Protein AF-A0A1U6GIP7-F1 (afdb_monomer_lite)

Sequence (163 aa):
MVLPPQEGTPVKYDVASWGTQKVQALNVDQLDSIKSTFGKVVSTDENSLDYASNPAAKYRFMNTDAPYLDLIDSEKYLELGWYFANPTDSDKEKELSQNHAKKSYTLARQLMGDEGGKLVADMLNGQIIKNKVVGGQKVELAKCEFYSCMLIINKSAAQTDNK

Foldseek 3Di:
DDDDPPQFAAQDQPLVVLQPDDAAADEPPPVVVLVPLLPDFPDKDQQDADPVRDGWIKTWSDDPVAFTWIWIDDPWKTKTKTFRDDSPDDPVNSVVRSVSLSSQLSSLCNHQNVQRSVLSVCQNVFDWDAQDQGSNWGWHIFHDDDRMTMTMTTNVSVVVVPD

pLDDT: mean 90.21, std 14.5, range [32.69, 98.56]

Radius of gyration: 16.21 Å; chains: 1; bounding box: 36×36×60 Å

Secondary structure (DSSP, 8-state):
-PPPP--PPPPP--HHHHTTS---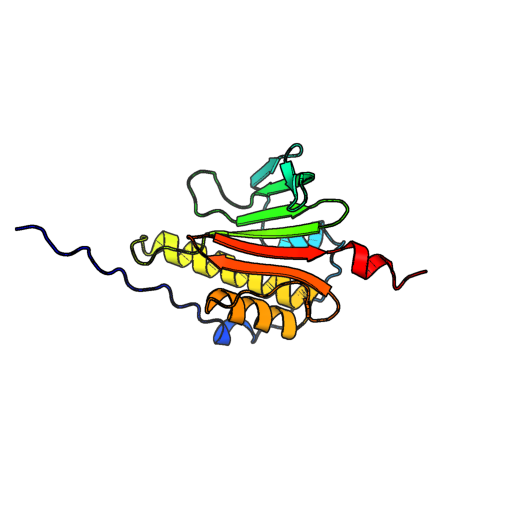---TT-HHHHHHHH-S--EEEEEEE-TTS-EEEEEE-S-TTS--EEEEE-SSEEEEEEE---TTS-HHHHHHHHHHHHHHHHHHHHHHHHHHHHHHHHHHTT--EEEEEETTEEEEEEEEETTEEEEEEESTTTSGGG-

Structure (mmCIF, N/CA/C/O backbone):
data_AF-A0A1U6GIP7-F1
#
_entry.id   AF-A0A1U6GIP7-F1
#
loop_
_atom_site.group_PDB
_atom_site.id
_atom_site.type_symbol
_atom_site.label_atom_id
_atom_site.label_alt_id
_atom_site.label_comp_id
_atom_site.label_asym_id
_atom_site.label_entity_id
_atom_site.label_seq_id
_atom_site.pdbx_PDB_ins_code
_atom_site.Cartn_x
_atom_site.Cartn_y
_atom_site.Cartn_z
_atom_site.occupancy
_atom_site.B_iso_or_equiv
_atom_site.auth_seq_id
_atom_site.auth_comp_id
_atom_site.auth_asym_id
_atom_site.auth_atom_id
_atom_site.pdbx_PDB_model_num
ATOM 1 N N . MET A 1 1 ? 12.140 16.006 -38.827 1.00 39.03 1 MET A N 1
ATOM 2 C CA . MET A 1 1 ? 11.883 14.609 -38.417 1.00 39.03 1 MET A CA 1
ATOM 3 C C . MET A 1 1 ? 11.596 14.631 -36.931 1.00 39.03 1 MET A C 1
ATOM 5 O O . MET A 1 1 ? 12.492 14.966 -36.172 1.00 39.03 1 MET A O 1
ATOM 9 N N . VAL A 1 2 ? 10.351 14.387 -36.531 1.00 43.91 2 VAL A N 1
ATOM 10 C CA . VAL A 1 2 ? 10.002 14.196 -35.118 1.00 43.91 2 VAL A CA 1
ATOM 11 C C . VAL A 1 2 ? 10.170 12.703 -34.865 1.00 43.91 2 VAL A C 1
ATOM 13 O O . VAL A 1 2 ? 9.534 11.905 -35.552 1.00 43.91 2 VAL A O 1
ATOM 16 N N . LEU A 1 3 ? 11.097 12.323 -33.985 1.00 43.69 3 LEU A N 1
ATOM 17 C CA . LEU A 1 3 ? 11.220 10.932 -33.552 1.00 43.69 3 LEU A CA 1
ATOM 18 C C . LEU A 1 3 ? 9.896 10.536 -32.878 1.00 43.69 3 LEU A C 1
ATOM 20 O O . LEU A 1 3 ? 9.380 11.336 -32.092 1.00 43.69 3 LEU A O 1
ATOM 24 N N . PRO A 1 4 ? 9.320 9.359 -33.181 1.00 47.22 4 PRO A N 1
ATOM 25 C CA . PRO A 1 4 ? 8.164 8.881 -32.437 1.00 47.22 4 PRO A CA 1
ATOM 26 C C . PRO A 1 4 ? 8.540 8.792 -30.948 1.00 47.22 4 PRO A C 1
ATOM 28 O O . PRO A 1 4 ? 9.704 8.500 -30.642 1.00 47.22 4 PRO A O 1
ATOM 31 N N . PRO A 1 5 ? 7.609 9.076 -30.018 1.00 53.44 5 PRO A N 1
ATOM 32 C CA . PRO A 1 5 ? 7.878 8.889 -28.599 1.00 53.44 5 PRO A CA 1
ATOM 33 C C . PRO A 1 5 ? 8.369 7.454 -28.393 1.00 53.44 5 PRO A C 1
ATOM 35 O O . PRO A 1 5 ? 7.779 6.520 -28.935 1.00 53.44 5 PRO A O 1
ATOM 38 N N . GLN A 1 6 ? 9.482 7.280 -27.675 1.00 56.97 6 GLN A N 1
ATOM 39 C CA . GLN A 1 6 ? 9.934 5.944 -27.298 1.00 56.97 6 GLN A CA 1
ATOM 40 C C . GLN A 1 6 ? 8.816 5.313 -26.470 1.00 56.97 6 GLN A C 1
ATOM 42 O O . GLN A 1 6 ? 8.551 5.750 -25.351 1.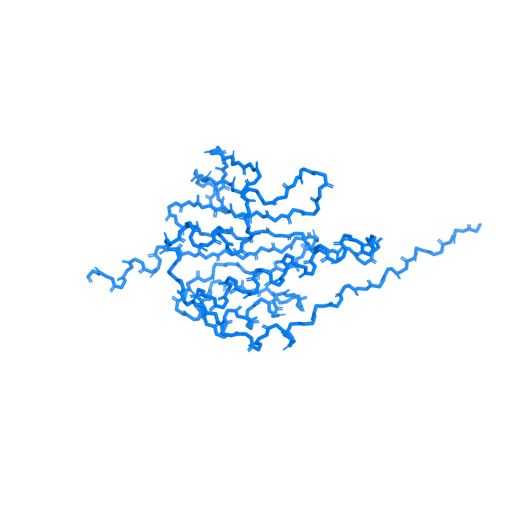00 56.97 6 GLN A O 1
ATOM 47 N N . GLU A 1 7 ? 8.129 4.323 -27.037 1.00 60.84 7 GLU A N 1
ATOM 48 C CA . GLU A 1 7 ? 7.168 3.522 -26.293 1.00 60.84 7 GLU A CA 1
ATOM 49 C C . GLU A 1 7 ? 7.960 2.738 -25.244 1.00 60.84 7 GLU A C 1
ATOM 51 O O . GLU A 1 7 ? 8.631 1.747 -25.539 1.00 60.84 7 GLU A O 1
ATOM 56 N N . GLY A 1 8 ? 7.980 3.261 -24.018 1.00 64.12 8 GLY A N 1
ATOM 57 C CA . GLY A 1 8 ? 8.644 2.616 -22.898 1.00 64.12 8 GLY A CA 1
ATOM 58 C C . GLY A 1 8 ? 8.081 1.212 -22.670 1.00 64.12 8 GLY A C 1
ATOM 59 O O . GLY A 1 8 ? 6.907 0.947 -22.923 1.00 64.12 8 GLY A O 1
ATOM 60 N N . THR A 1 9 ? 8.909 0.289 -22.180 1.00 73.25 9 THR A N 1
ATOM 61 C CA . THR A 1 9 ? 8.438 -1.062 -21.843 1.00 73.25 9 THR A CA 1
ATOM 62 C C . THR A 1 9 ? 7.675 -1.026 -20.516 1.00 73.25 9 THR A C 1
ATOM 64 O O . THR A 1 9 ? 8.251 -0.582 -19.517 1.00 73.25 9 THR A O 1
ATOM 67 N N . PRO A 1 10 ? 6.414 -1.501 -20.462 1.00 78.12 10 PRO A N 1
ATOM 68 C CA . PRO A 1 10 ? 5.660 -1.573 -19.217 1.00 78.12 10 PRO A CA 1
ATOM 69 C C . PRO A 1 10 ? 6.390 -2.391 -18.151 1.00 78.12 10 PRO A C 1
ATOM 71 O O . PRO A 1 10 ? 7.004 -3.421 -18.448 1.00 78.12 10 PRO A O 1
ATOM 74 N N . VAL A 1 11 ? 6.291 -1.953 -16.897 1.00 85.81 11 VAL A N 1
ATOM 75 C CA . VAL A 1 11 ? 6.868 -2.688 -15.771 1.00 85.81 11 VAL A CA 1
ATOM 76 C C . VAL A 1 11 ? 6.103 -3.988 -15.567 1.00 85.81 11 VAL A C 1
ATOM 78 O O . VAL A 1 11 ? 4.885 -3.998 -15.407 1.00 85.81 11 VAL A O 1
ATOM 81 N N . LYS A 1 12 ? 6.832 -5.105 -15.566 1.00 87.12 12 LYS A N 1
ATOM 82 C CA . LYS A 1 12 ? 6.279 -6.418 -15.234 1.00 87.12 12 LYS A CA 1
ATOM 83 C C . LYS A 1 12 ? 6.430 -6.658 -13.739 1.00 87.12 12 LYS A C 1
ATOM 85 O O . LYS A 1 12 ? 7.547 -6.645 -13.224 1.00 87.12 12 LYS A O 1
ATOM 90 N N . TYR A 1 13 ? 5.321 -6.902 -13.054 1.00 88.31 13 TYR A N 1
ATOM 91 C CA . TYR A 1 13 ? 5.313 -7.281 -11.644 1.00 88.31 13 TYR A CA 1
ATOM 92 C C . TYR A 1 13 ? 5.156 -8.798 -11.543 1.00 88.31 13 TYR A C 1
ATOM 94 O O . TYR A 1 13 ? 4.087 -9.338 -11.816 1.00 88.31 13 TYR A O 1
ATOM 102 N N . ASP A 1 14 ? 6.229 -9.495 -11.171 1.00 87.88 14 ASP A N 1
ATOM 103 C CA . ASP A 1 14 ? 6.223 -10.953 -11.007 1.00 87.88 14 ASP A CA 1
ATOM 104 C C . ASP A 1 14 ? 5.606 -11.368 -9.661 1.00 87.88 14 ASP A C 1
ATOM 106 O O . ASP A 1 14 ? 6.253 -11.924 -8.779 1.00 87.88 14 ASP A O 1
ATOM 110 N N . VAL A 1 15 ? 4.320 -11.064 -9.491 1.00 89.25 15 VAL A N 1
ATOM 111 C CA . VAL A 1 15 ? 3.556 -11.365 -8.270 1.00 89.25 15 VAL A CA 1
ATOM 112 C C . VAL A 1 15 ? 3.526 -12.862 -7.942 1.00 89.25 15 VAL A C 1
ATOM 114 O O . VAL A 1 15 ? 3.409 -13.237 -6.775 1.00 89.25 15 VAL A O 1
ATOM 117 N N . ALA A 1 16 ? 3.664 -13.727 -8.954 1.00 86.19 16 ALA A N 1
ATOM 118 C CA . ALA A 1 16 ? 3.644 -15.177 -8.793 1.00 86.19 16 ALA A CA 1
ATOM 119 C C . ALA A 1 16 ? 4.840 -15.686 -7.973 1.00 86.19 16 ALA A C 1
ATOM 121 O O . ALA A 1 16 ? 4.681 -16.607 -7.170 1.00 86.19 16 ALA A O 1
ATOM 122 N N . SER A 1 17 ? 6.018 -15.065 -8.106 1.00 88.25 17 SER A N 1
ATOM 123 C CA . SER A 1 17 ? 7.192 -15.454 -7.314 1.00 88.25 17 SER A CA 1
ATOM 124 C C . SER A 1 17 ? 7.143 -14.968 -5.861 1.00 88.25 17 SER A C 1
ATOM 126 O O . SER A 1 17 ? 7.876 -15.486 -5.015 1.00 88.25 17 SER A O 1
ATOM 128 N N . TRP A 1 18 ? 6.262 -14.017 -5.528 1.00 90.38 18 TRP A N 1
ATOM 129 C CA . TRP A 1 18 ? 6.199 -13.403 -4.194 1.00 90.38 18 TRP A CA 1
ATOM 130 C C . TRP A 1 18 ? 5.367 -14.209 -3.184 1.00 90.38 18 TRP A C 1
ATOM 132 O O . TRP A 1 18 ? 5.627 -14.146 -1.983 1.00 90.38 18 TRP A O 1
ATOM 142 N N . GLY A 1 19 ? 4.391 -14.996 -3.648 1.00 77.50 19 GLY A N 1
ATOM 143 C CA . GLY A 1 19 ? 3.454 -15.743 -2.793 1.00 77.50 19 GLY A CA 1
ATOM 144 C C . GLY A 1 19 ? 4.044 -16.947 -2.043 1.00 77.50 19 GLY A C 1
ATOM 145 O O . GLY A 1 19 ? 3.378 -17.533 -1.193 1.00 77.50 19 GLY A O 1
ATOM 146 N N . THR A 1 20 ? 5.291 -17.325 -2.328 1.00 77.06 20 THR A N 1
ATOM 147 C CA . THR A 1 20 ? 5.911 -18.561 -1.814 1.00 77.06 20 THR A CA 1
ATOM 148 C C . THR A 1 20 ? 6.368 -18.472 -0.356 1.00 77.06 20 THR A C 1
ATOM 150 O O . THR A 1 20 ? 6.533 -19.496 0.307 1.00 77.06 20 THR A O 1
ATOM 153 N N . GLN A 1 21 ? 6.556 -17.262 0.175 1.00 77.88 21 GLN A N 1
ATOM 154 C CA . GLN A 1 21 ? 7.008 -17.057 1.550 1.00 77.88 21 GLN A CA 1
ATOM 155 C C . GLN A 1 21 ? 5.827 -17.078 2.526 1.00 77.88 21 GLN A C 1
ATOM 157 O O . GLN A 1 21 ? 4.788 -16.465 2.269 1.00 77.88 21 GLN A O 1
ATOM 162 N N . LYS A 1 22 ? 5.988 -17.763 3.667 1.00 86.06 22 LYS A N 1
ATOM 163 C CA . LYS A 1 22 ? 5.052 -17.635 4.792 1.00 86.06 22 LYS A CA 1
ATOM 164 C C . LYS A 1 22 ? 5.180 -16.236 5.386 1.00 86.06 22 LYS A C 1
ATOM 166 O O . LYS A 1 22 ? 6.293 -15.769 5.614 1.00 86.06 22 LYS A O 1
ATOM 171 N N . VAL A 1 23 ? 4.045 -15.608 5.667 1.00 92.25 23 VAL A N 1
ATOM 172 C CA . VAL A 1 23 ? 3.982 -14.302 6.325 1.00 92.25 23 VAL A CA 1
ATOM 173 C C . VAL A 1 23 ? 3.349 -14.444 7.705 1.00 92.25 23 VAL A C 1
ATOM 175 O O . VAL A 1 23 ? 2.490 -15.300 7.916 1.00 92.25 23 VAL A O 1
ATOM 178 N N . GLN A 1 24 ? 3.789 -13.624 8.656 1.00 93.38 24 GLN A N 1
ATOM 179 C CA . GLN A 1 24 ? 3.166 -13.545 9.974 1.00 93.38 24 GLN A CA 1
ATOM 180 C C . GLN A 1 24 ? 1.903 -12.687 9.885 1.00 93.38 24 GLN A C 1
ATOM 182 O O . GLN A 1 24 ? 1.987 -11.545 9.443 1.00 93.38 24 GLN A O 1
ATOM 187 N N . ALA A 1 25 ? 0.761 -13.222 10.317 1.00 95.69 25 ALA A N 1
ATOM 188 C CA . ALA A 1 25 ? -0.486 -12.466 10.352 1.00 95.69 25 ALA A CA 1
ATOM 189 C C . ALA A 1 25 ? -0.374 -11.250 11.287 1.00 95.69 25 ALA A C 1
ATOM 191 O O . ALA A 1 25 ? 0.219 -11.347 12.366 1.00 95.69 25 ALA A O 1
ATOM 192 N N . LEU A 1 26 ? -0.951 -10.128 10.863 1.00 95.81 26 LEU A N 1
ATOM 193 C CA . LEU A 1 26 ? -0.993 -8.870 11.600 1.00 95.81 26 LEU A CA 1
ATOM 194 C C . LEU A 1 26 ? -2.433 -8.366 11.688 1.00 95.81 26 LEU A C 1
ATOM 196 O O . LEU A 1 26 ? -3.215 -8.519 10.753 1.00 95.81 26 LEU A O 1
ATOM 200 N N . ASN A 1 27 ? -2.752 -7.704 12.795 1.00 93.88 27 ASN A N 1
ATOM 201 C CA . ASN A 1 27 ? -3.961 -6.900 12.915 1.00 93.88 27 ASN A CA 1
ATOM 202 C C . ASN A 1 27 ? -3.704 -5.493 12.369 1.00 93.88 27 ASN A C 1
ATOM 204 O O . ASN A 1 27 ? -2.600 -4.958 12.499 1.00 93.88 27 ASN A O 1
ATOM 208 N N . VAL A 1 28 ? -4.746 -4.872 11.814 1.00 93.69 28 VAL A N 1
ATOM 209 C CA . VAL A 1 28 ? -4.666 -3.535 11.203 1.00 93.69 28 VAL A CA 1
ATOM 210 C C . VAL A 1 28 ? -4.238 -2.439 12.192 1.00 93.69 28 VAL A C 1
ATOM 212 O O . VAL A 1 28 ? -3.640 -1.449 11.785 1.00 93.69 28 VAL A O 1
ATOM 215 N N . ASP A 1 29 ? -4.448 -2.654 13.494 1.00 91.44 29 ASP A N 1
ATOM 216 C CA . ASP A 1 29 ? -4.063 -1.717 14.558 1.00 91.44 29 ASP A CA 1
ATOM 217 C C . ASP A 1 29 ? -2.600 -1.881 15.028 1.00 91.44 29 ASP A C 1
ATOM 219 O O . ASP A 1 29 ? -2.106 -1.104 15.845 1.00 91.44 29 ASP A O 1
ATOM 223 N N . GLN A 1 30 ? -1.860 -2.881 14.528 1.00 94.94 30 GLN A N 1
ATOM 224 C CA . GLN A 1 30 ? -0.461 -3.129 14.915 1.00 94.94 30 GLN A CA 1
ATOM 225 C C . GLN A 1 30 ? 0.523 -2.255 14.123 1.00 94.94 30 GLN A C 1
ATOM 227 O O . GLN A 1 30 ? 1.437 -2.760 13.465 1.00 94.94 30 GLN A O 1
ATOM 232 N N . LEU A 1 31 ? 0.361 -0.932 14.213 1.00 96.25 31 LEU A N 1
ATOM 233 C CA . LEU A 1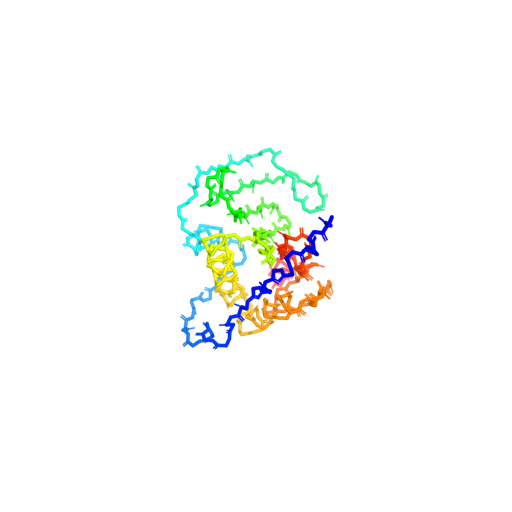 31 ? 1.070 0.055 13.393 1.00 96.25 31 LEU A CA 1
ATOM 234 C C . LEU A 1 31 ? 2.597 -0.135 13.361 1.00 96.25 31 LEU A C 1
ATOM 236 O O . LEU A 1 31 ? 3.205 -0.050 12.297 1.00 96.25 31 LEU A O 1
ATOM 240 N N . ASP A 1 32 ? 3.248 -0.435 14.487 1.00 96.25 32 ASP A N 1
ATOM 241 C CA . ASP A 1 32 ? 4.705 -0.653 14.515 1.00 96.25 32 ASP A CA 1
ATOM 242 C C . ASP A 1 32 ? 5.148 -1.886 13.715 1.00 96.25 32 ASP A C 1
ATOM 244 O O . ASP A 1 32 ? 6.170 -1.849 13.025 1.00 96.25 32 ASP A O 1
ATOM 248 N N . SER A 1 33 ? 4.354 -2.959 13.747 1.00 96.50 33 SER A N 1
ATOM 249 C CA . SER A 1 33 ? 4.613 -4.168 12.952 1.00 96.50 33 SER A CA 1
ATOM 250 C C . SER A 1 33 ? 4.306 -3.948 11.469 1.00 96.50 33 SER A C 1
ATOM 252 O O . SER A 1 33 ? 4.980 -4.488 10.597 1.00 96.50 33 SER A O 1
ATOM 254 N N . ILE A 1 34 ? 3.323 -3.102 11.168 1.00 97.44 34 ILE A N 1
ATOM 255 C CA . ILE A 1 34 ? 3.015 -2.693 9.797 1.00 97.44 34 ILE A CA 1
ATOM 256 C C . ILE A 1 34 ? 4.178 -1.873 9.226 1.00 97.44 34 ILE A C 1
ATOM 258 O O . ILE A 1 34 ? 4.707 -2.210 8.168 1.00 97.44 34 ILE A O 1
ATOM 262 N N . LYS A 1 35 ? 4.651 -0.852 9.953 1.00 97.44 35 LYS A N 1
ATOM 263 C CA . LYS A 1 35 ? 5.792 -0.016 9.540 1.00 97.44 35 LYS A CA 1
ATOM 264 C C . LYS A 1 35 ? 7.058 -0.847 9.306 1.00 97.44 35 LYS A C 1
ATOM 266 O O . LYS A 1 35 ? 7.767 -0.612 8.327 1.00 97.44 35 LYS A O 1
ATOM 271 N N . SER A 1 36 ? 7.328 -1.849 10.147 1.00 95.94 36 SER A N 1
ATOM 272 C CA . SER A 1 36 ? 8.532 -2.685 10.018 1.00 95.94 36 SER A CA 1
ATOM 273 C C . SER A 1 36 ? 8.582 -3.496 8.715 1.00 95.94 36 SER A C 1
ATOM 275 O O . SER A 1 36 ? 9.674 -3.783 8.224 1.00 95.94 36 SER A O 1
ATOM 277 N N . THR A 1 37 ? 7.429 -3.768 8.092 1.00 95.56 37 THR A N 1
ATOM 278 C CA . THR A 1 37 ? 7.334 -4.419 6.771 1.00 95.56 37 THR A CA 1
ATOM 279 C C . THR A 1 37 ? 7.982 -3.582 5.664 1.00 95.56 37 THR A C 1
ATOM 281 O O . THR A 1 37 ? 8.516 -4.116 4.689 1.00 95.56 37 THR A O 1
ATOM 284 N N . PHE A 1 38 ? 7.989 -2.257 5.820 1.00 95.56 38 PHE A N 1
ATOM 285 C CA . PHE A 1 38 ? 8.543 -1.331 4.834 1.00 95.56 38 PHE A CA 1
ATOM 286 C C . PHE A 1 38 ? 9.986 -0.919 5.129 1.00 95.56 38 PHE A C 1
ATOM 288 O O . PHE A 1 38 ? 10.726 -0.573 4.199 1.00 95.56 38 PHE A O 1
ATOM 295 N N . GLY A 1 39 ? 10.404 -1.016 6.391 1.00 94.12 39 GLY A N 1
ATOM 296 C CA . GLY A 1 39 ? 11.736 -0.666 6.870 1.00 94.12 39 GLY A CA 1
ATOM 297 C C . GLY A 1 39 ? 11.719 0.564 7.775 1.00 94.12 39 GLY A C 1
ATOM 298 O O . GLY A 1 39 ? 10.751 0.831 8.484 1.00 94.12 39 GLY A O 1
ATOM 299 N N . LYS A 1 40 ? 12.825 1.312 7.784 1.00 95.31 40 LYS A N 1
ATOM 300 C CA . LYS A 1 40 ? 12.969 2.501 8.629 1.00 95.31 40 LYS A CA 1
ATOM 301 C C . LYS A 1 40 ? 12.120 3.653 8.082 1.00 95.31 40 LYS A C 1
ATOM 303 O O . LYS A 1 40 ? 12.240 4.000 6.911 1.00 95.31 40 LYS A O 1
ATOM 308 N N . VAL A 1 41 ? 11.333 4.284 8.952 1.00 97.12 41 VAL A N 1
ATOM 309 C CA . VAL A 1 41 ? 10.657 5.552 8.646 1.00 97.12 41 VAL A CA 1
ATOM 310 C C . VAL A 1 41 ? 11.710 6.650 8.465 1.00 97.12 41 VAL A C 1
ATOM 312 O O . VAL A 1 41 ? 12.569 6.850 9.328 1.00 97.12 41 VAL A O 1
ATOM 315 N N . VAL A 1 42 ? 11.652 7.339 7.330 1.00 97.25 42 VAL A N 1
ATOM 316 C CA . VAL A 1 42 ? 12.540 8.453 6.970 1.00 97.25 42 VAL A CA 1
ATOM 317 C C . VAL A 1 42 ? 12.015 9.758 7.556 1.00 97.25 42 VAL A C 1
ATOM 319 O O . VAL A 1 42 ? 12.786 10.533 8.119 1.00 97.25 42 VAL A O 1
ATOM 322 N N . SER A 1 43 ? 10.708 9.991 7.456 1.00 97.06 43 SER A N 1
ATOM 323 C CA . SER A 1 43 ? 10.047 11.147 8.053 1.00 97.06 43 SER A CA 1
ATOM 324 C C . SER A 1 43 ? 8.592 10.846 8.388 1.00 97.06 43 SER A C 1
ATOM 326 O O . SER A 1 43 ? 7.969 9.972 7.781 1.00 97.06 43 SER A O 1
ATOM 328 N N . THR A 1 44 ? 8.061 11.596 9.350 1.00 97.69 44 THR A N 1
ATOM 329 C CA . THR A 1 44 ? 6.649 11.564 9.728 1.00 97.69 44 THR A CA 1
ATOM 330 C C . THR A 1 44 ? 6.065 12.962 9.591 1.00 97.69 44 THR A C 1
ATOM 332 O O . THR A 1 44 ? 6.679 13.935 10.029 1.00 97.69 44 THR A O 1
ATOM 335 N N . ASP A 1 45 ? 4.892 13.051 8.978 1.00 96.81 45 ASP A N 1
ATOM 336 C CA . ASP A 1 45 ? 4.076 14.257 8.894 1.00 96.81 45 ASP A CA 1
ATOM 337 C C . ASP A 1 45 ? 2.790 14.042 9.699 1.00 96.81 45 ASP A C 1
ATOM 339 O O . ASP A 1 45 ? 1.898 13.311 9.274 1.00 96.81 45 ASP A O 1
ATOM 343 N N . GLU A 1 46 ? 2.727 14.656 10.880 1.00 96.19 46 GLU A N 1
ATOM 344 C CA . GLU A 1 46 ? 1.607 14.546 11.830 1.00 96.19 46 GLU A CA 1
ATOM 345 C C . GLU A 1 46 ? 0.417 15.459 11.468 1.00 96.19 46 GLU A C 1
ATOM 347 O O . GLU A 1 46 ? -0.603 15.443 12.151 1.00 96.19 46 GLU A O 1
ATOM 352 N N . ASN A 1 47 ? 0.537 16.284 10.417 1.00 95.69 47 ASN A N 1
ATOM 353 C CA . ASN A 1 47 ? -0.521 17.197 9.961 1.00 95.69 47 ASN A CA 1
ATOM 354 C C . ASN A 1 47 ? -1.111 16.758 8.614 1.00 95.69 47 ASN A C 1
ATOM 356 O O . ASN A 1 47 ? -1.623 17.582 7.851 1.00 95.69 47 ASN A O 1
ATOM 360 N N . SER A 1 48 ? -1.003 15.468 8.298 1.00 96.62 48 SER A N 1
ATOM 361 C CA . SER A 1 48 ? -1.549 14.920 7.066 1.00 96.62 48 SER A CA 1
ATOM 362 C C . SER A 1 48 ? -3.056 14.713 7.169 1.00 96.62 48 SER A C 1
ATOM 364 O O . SER A 1 48 ? -3.664 14.827 8.236 1.00 96.62 48 SER A O 1
ATOM 366 N N . LEU A 1 49 ? -3.659 14.404 6.026 1.00 97.06 49 LEU A N 1
ATOM 367 C CA . LEU A 1 49 ? -5.066 14.058 5.931 1.00 97.06 49 LEU A CA 1
ATOM 368 C C . LEU A 1 49 ? -5.203 12.661 5.343 1.00 97.06 49 LEU A C 1
ATOM 370 O O . LEU A 1 49 ? -4.493 12.309 4.400 1.00 97.06 49 LEU A O 1
ATOM 374 N N . ASP A 1 50 ? -6.130 11.896 5.907 1.00 96.62 50 ASP A N 1
ATOM 375 C CA . ASP A 1 50 ? -6.550 10.622 5.340 1.00 96.62 50 ASP A CA 1
ATOM 376 C C . ASP A 1 50 ? -7.456 10.819 4.109 1.00 96.62 50 ASP A C 1
ATOM 378 O O . ASP A 1 50 ? -7.841 11.931 3.728 1.00 96.62 50 ASP A O 1
ATOM 382 N N . TYR A 1 51 ? -7.840 9.707 3.498 1.00 95.12 51 TYR A N 1
ATOM 383 C CA . TYR A 1 51 ? -8.732 9.594 2.351 1.00 95.12 51 TYR A CA 1
ATOM 384 C C . TYR A 1 51 ? -10.059 10.341 2.513 1.00 95.12 51 TYR A C 1
ATOM 386 O O . TYR A 1 51 ? -10.621 10.838 1.536 1.00 95.12 51 TYR A O 1
ATOM 394 N N . ALA A 1 52 ? -10.568 10.430 3.741 1.00 95.81 52 ALA A N 1
ATOM 395 C CA . ALA A 1 52 ? -11.809 11.117 4.071 1.00 95.81 52 ALA A CA 1
ATOM 396 C C . ALA A 1 52 ? -11.566 12.503 4.694 1.00 95.81 52 ALA A C 1
ATOM 398 O O . ALA A 1 52 ? -12.482 13.074 5.284 1.00 95.81 52 ALA A O 1
ATOM 399 N N . SER A 1 53 ? -10.362 13.059 4.523 1.00 96.44 53 SER A N 1
ATOM 400 C CA . SER A 1 53 ? -9.955 14.379 5.014 1.00 96.44 53 SER A CA 1
ATOM 401 C C . SER A 1 53 ? -9.975 14.533 6.541 1.00 96.44 53 SER A C 1
ATOM 403 O O . SER A 1 53 ? -10.125 15.650 7.037 1.00 96.44 53 SER A O 1
ATOM 405 N N . ASN A 1 54 ? -9.816 13.443 7.298 1.00 95.81 54 ASN A N 1
ATOM 406 C CA . ASN A 1 54 ? -9.614 13.516 8.749 1.00 95.81 54 ASN A CA 1
ATOM 407 C C . ASN A 1 54 ? -8.118 13.656 9.077 1.00 95.81 54 ASN A C 1
ATOM 409 O O . ASN A 1 54 ? -7.284 13.222 8.278 1.00 95.81 54 ASN A O 1
ATOM 413 N N . PRO A 1 55 ? -7.768 14.212 10.254 1.00 97.38 55 PRO A N 1
ATOM 414 C CA . PRO A 1 55 ? -6.385 14.263 10.717 1.00 97.38 55 PRO A CA 1
ATOM 415 C C . PRO A 1 55 ? -5.729 12.879 10.736 1.00 97.38 55 PRO A C 1
ATOM 417 O O . PRO A 1 55 ? -6.326 11.909 11.213 1.00 97.38 55 PRO A O 1
ATOM 420 N N . ALA A 1 56 ? -4.501 12.802 10.229 1.00 97.94 56 ALA A N 1
ATOM 421 C CA . ALA A 1 56 ? -3.755 11.559 10.110 1.00 97.94 56 ALA A CA 1
ATOM 422 C C . ALA A 1 56 ? -2.242 11.784 10.204 1.00 97.94 56 ALA A C 1
ATOM 424 O O . ALA A 1 56 ? -1.729 12.854 9.867 1.00 97.94 56 ALA A O 1
ATOM 425 N N . ALA A 1 57 ? -1.523 10.731 10.589 1.00 98.12 57 ALA A N 1
ATOM 426 C CA . ALA A 1 57 ? -0.069 10.695 10.540 1.00 98.12 57 ALA A CA 1
ATOM 427 C C . ALA A 1 57 ? 0.387 10.005 9.250 1.00 98.12 57 ALA A C 1
ATOM 429 O O . ALA A 1 57 ? 0.004 8.869 8.968 1.00 98.12 57 ALA A O 1
ATOM 430 N N . LYS A 1 58 ? 1.234 10.676 8.467 1.00 98.19 58 LYS A N 1
ATOM 431 C CA . LYS A 1 58 ? 1.844 10.118 7.256 1.00 98.19 58 LYS A CA 1
ATOM 432 C C . LYS A 1 58 ? 3.302 9.749 7.512 1.00 98.19 58 LYS A C 1
ATOM 434 O O . LYS A 1 58 ? 4.146 10.619 7.712 1.00 98.19 58 LYS A O 1
ATOM 439 N N . TYR A 1 59 ? 3.612 8.464 7.417 1.00 98.19 59 TYR A N 1
ATOM 440 C CA . TYR A 1 59 ? 4.957 7.906 7.522 1.00 98.19 59 TYR A CA 1
ATOM 441 C C . TYR A 1 59 ? 5.543 7.687 6.130 1.00 98.19 59 TYR A C 1
ATOM 443 O O . TYR A 1 59 ? 4.974 6.953 5.322 1.00 98.19 59 TYR A O 1
ATOM 451 N N . ARG A 1 60 ? 6.700 8.291 5.857 1.00 97.88 60 ARG A N 1
ATOM 452 C CA . ARG A 1 60 ? 7.427 8.125 4.592 1.00 97.88 60 ARG A CA 1
ATOM 453 C C . ARG A 1 60 ? 8.597 7.178 4.787 1.00 97.88 60 ARG A C 1
ATOM 455 O O . ARG A 1 60 ? 9.375 7.335 5.729 1.00 97.88 60 ARG A O 1
ATOM 462 N N . PHE A 1 61 ? 8.760 6.229 3.874 1.00 97.44 61 PHE A N 1
ATOM 463 C CA . PHE A 1 61 ? 9.852 5.245 3.918 1.00 97.44 61 PHE A CA 1
ATOM 464 C C . PHE A 1 61 ? 10.970 5.544 2.917 1.00 97.44 61 PHE A C 1
ATOM 466 O O . PHE A 1 61 ? 11.972 4.832 2.880 1.00 97.44 61 PHE A O 1
ATOM 473 N N . MET A 1 62 ? 10.807 6.601 2.120 1.00 96.00 62 MET A N 1
ATOM 474 C CA . MET A 1 62 ? 11.735 7.012 1.072 1.00 96.00 62 MET A CA 1
ATOM 475 C C . MET A 1 62 ? 12.102 8.488 1.227 1.00 96.00 62 MET A C 1
ATOM 477 O O . MET A 1 62 ? 11.328 9.285 1.759 1.00 96.00 62 MET A O 1
ATOM 481 N N . ASN A 1 63 ? 13.293 8.849 0.749 1.00 91.62 63 ASN A N 1
ATOM 482 C CA . ASN A 1 63 ? 13.700 10.249 0.623 1.00 91.62 63 ASN A CA 1
ATOM 483 C C . ASN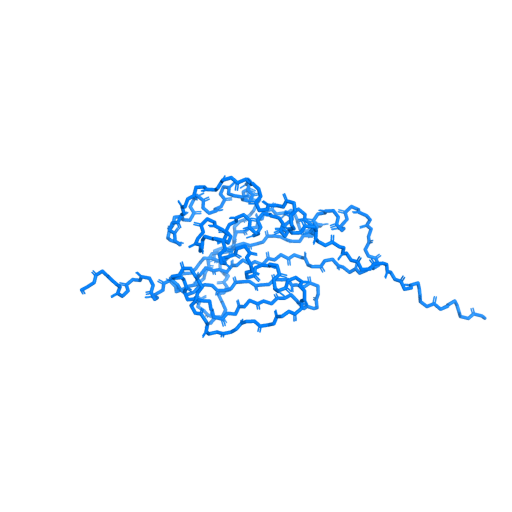 A 1 63 ? 12.834 10.963 -0.429 1.00 91.62 63 ASN A C 1
ATOM 485 O O . ASN A 1 63 ? 12.269 10.315 -1.308 1.00 91.62 63 ASN A O 1
ATOM 489 N N . THR A 1 64 ? 12.775 12.296 -0.374 1.00 84.44 64 THR A N 1
ATOM 490 C CA . THR A 1 64 ? 11.942 13.128 -1.267 1.00 84.44 64 THR A CA 1
ATOM 491 C C . THR A 1 64 ? 12.246 12.954 -2.751 1.00 84.44 64 THR A C 1
ATOM 493 O O . THR A 1 64 ? 11.350 13.117 -3.571 1.00 84.44 64 THR A O 1
ATOM 496 N N . ASP A 1 65 ? 13.484 12.594 -3.082 1.00 87.88 65 ASP A N 1
ATOM 497 C CA . ASP A 1 65 ? 13.964 12.499 -4.464 1.00 87.88 65 ASP A CA 1
ATOM 498 C C . ASP A 1 65 ? 13.878 11.061 -5.010 1.00 87.88 65 ASP A C 1
ATOM 500 O O . ASP A 1 65 ? 14.441 10.747 -6.057 1.00 87.88 65 ASP A O 1
ATOM 504 N N . ALA A 1 66 ? 13.225 10.156 -4.272 1.00 90.56 66 ALA A N 1
ATOM 505 C CA . ALA A 1 66 ? 13.045 8.761 -4.650 1.00 90.56 66 ALA A CA 1
ATOM 506 C C . ALA A 1 66 ? 11.556 8.434 -4.864 1.00 90.56 66 ALA A C 1
ATOM 508 O O . ALA A 1 66 ? 10.699 9.032 -4.210 1.00 90.56 66 ALA A O 1
ATOM 509 N N . PRO A 1 67 ? 11.239 7.436 -5.716 1.00 94.38 67 PRO A N 1
ATOM 510 C CA . PRO A 1 67 ? 9.901 6.864 -5.818 1.00 94.38 67 PRO A CA 1
ATOM 511 C C . PRO A 1 67 ? 9.284 6.610 -4.444 1.00 94.38 67 PRO A C 1
ATOM 513 O O . PRO A 1 67 ? 9.853 5.872 -3.634 1.00 94.38 67 PRO A O 1
ATOM 516 N N . TYR A 1 68 ? 8.143 7.242 -4.179 1.00 96.19 68 TYR A N 1
ATOM 517 C CA . TYR A 1 68 ? 7.559 7.275 -2.845 1.00 96.19 68 TYR A CA 1
ATOM 518 C C . TYR A 1 68 ? 7.003 5.911 -2.413 1.00 96.19 68 TYR A C 1
ATOM 520 O O . TYR A 1 68 ? 6.585 5.081 -3.226 1.00 96.19 68 TYR A O 1
ATOM 528 N N . LEU A 1 69 ? 6.989 5.722 -1.098 1.00 97.94 69 LEU A N 1
ATOM 529 C CA . LEU A 1 69 ? 6.330 4.638 -0.386 1.00 97.94 69 LEU A CA 1
ATOM 530 C C . LEU A 1 69 ? 5.915 5.217 0.962 1.00 97.94 69 LEU A C 1
ATOM 532 O O . LEU A 1 69 ? 6.777 5.582 1.768 1.00 97.94 69 LEU A O 1
ATOM 536 N N . ASP A 1 70 ? 4.610 5.315 1.166 1.00 97.75 70 ASP A N 1
ATOM 537 C CA . ASP A 1 70 ? 3.996 6.029 2.272 1.00 97.75 70 ASP A CA 1
ATOM 538 C C . ASP A 1 70 ? 2.929 5.163 2.948 1.00 97.75 70 ASP A C 1
ATOM 540 O O . ASP A 1 70 ? 2.195 4.424 2.289 1.00 97.75 70 ASP A O 1
ATOM 544 N N . LEU A 1 71 ? 2.820 5.307 4.265 1.00 98.31 71 LEU A N 1
ATOM 545 C CA . LEU A 1 71 ? 1.727 4.772 5.069 1.00 98.31 71 LEU A CA 1
ATOM 546 C C . LEU A 1 71 ? 1.027 5.943 5.759 1.00 98.31 71 LEU A C 1
ATOM 548 O O . LEU A 1 71 ? 1.696 6.738 6.416 1.00 98.31 71 LEU A O 1
ATOM 552 N N . ILE A 1 72 ? -0.289 6.053 5.622 1.00 98.19 72 ILE A N 1
ATOM 553 C CA . ILE A 1 72 ? -1.099 7.034 6.350 1.00 98.19 72 ILE A CA 1
ATOM 554 C C . ILE A 1 72 ? -1.952 6.276 7.359 1.00 98.19 72 ILE A C 1
ATOM 556 O O . ILE A 1 72 ? -2.623 5.302 7.016 1.00 98.19 72 ILE A O 1
ATOM 560 N N . ASP A 1 73 ? -1.888 6.712 8.609 1.00 97.75 73 ASP A N 1
ATOM 561 C CA . ASP A 1 73 ? -2.620 6.127 9.722 1.00 97.75 73 ASP A CA 1
ATOM 562 C C . ASP A 1 73 ? -3.530 7.188 10.348 1.00 97.75 73 ASP A C 1
ATOM 564 O O . ASP A 1 73 ? -3.066 8.243 10.788 1.00 97.75 73 ASP A O 1
ATOM 568 N N . SER A 1 74 ? -4.833 6.915 10.366 1.00 96.31 74 SER A N 1
ATOM 569 C CA . SER A 1 74 ? -5.839 7.721 11.065 1.00 96.31 74 SER A CA 1
ATOM 570 C C . SER A 1 74 ? -6.707 6.842 11.960 1.00 96.31 74 SER A C 1
ATOM 572 O O . SER A 1 74 ? -6.581 5.624 11.953 1.00 96.31 74 SER A O 1
ATOM 574 N N . GLU A 1 75 ? -7.637 7.414 12.720 1.00 94.12 75 GLU A N 1
ATOM 575 C CA . GLU A 1 75 ? -8.559 6.614 13.542 1.00 94.12 75 GLU A CA 1
ATOM 576 C C . GLU A 1 75 ? -9.347 5.575 12.715 1.00 94.12 75 GLU A C 1
ATOM 578 O O . GLU A 1 75 ? -9.573 4.450 13.162 1.00 94.12 75 GLU A O 1
ATOM 583 N N . LYS A 1 76 ? -9.752 5.932 11.490 1.00 94.94 76 LYS A N 1
ATOM 584 C CA . LYS A 1 76 ? -10.652 5.109 10.666 1.00 94.94 76 LYS A CA 1
ATOM 585 C C . LYS A 1 76 ? -9.955 4.361 9.547 1.00 94.94 76 LYS A C 1
ATOM 587 O O . LYS A 1 76 ? -10.471 3.326 9.126 1.00 94.94 76 LYS A O 1
ATOM 592 N N . TYR A 1 77 ? -8.822 4.860 9.060 1.00 97.19 77 TYR A N 1
ATOM 593 C CA . TYR A 1 77 ? -8.191 4.323 7.861 1.00 97.19 77 TYR A CA 1
ATOM 594 C C . TYR A 1 77 ? -6.721 4.003 8.066 1.00 97.19 77 TYR A C 1
ATOM 596 O O . TYR A 1 77 ? -5.983 4.712 8.751 1.00 97.19 77 TYR A O 1
ATOM 604 N N . LEU A 1 78 ? -6.320 2.896 7.453 1.00 98.00 78 LEU A N 1
ATOM 605 C CA . LEU A 1 78 ? -4.936 2.603 7.139 1.00 98.00 78 LEU A CA 1
ATOM 606 C C . LEU A 1 78 ? -4.795 2.699 5.622 1.00 98.00 78 LEU A C 1
ATOM 60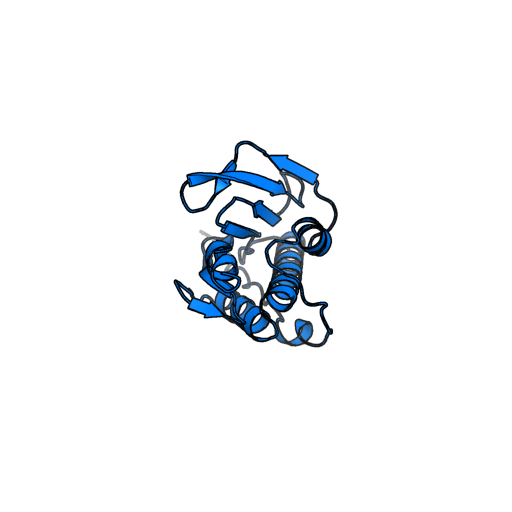8 O O . LEU A 1 78 ? -5.469 1.968 4.889 1.00 98.00 78 LEU A O 1
ATOM 612 N N . GLU A 1 79 ? -3.927 3.584 5.152 1.00 98.00 79 GLU A N 1
ATOM 613 C CA . GLU A 1 79 ? -3.685 3.775 3.727 1.00 98.00 79 GLU A CA 1
ATOM 614 C C . GLU A 1 79 ? -2.243 3.475 3.385 1.00 98.00 79 GLU A C 1
ATOM 616 O O . GLU A 1 79 ? -1.311 3.968 4.016 1.00 98.00 79 GLU A O 1
ATOM 621 N N . LEU A 1 80 ? -2.069 2.696 2.331 1.00 98.31 80 LEU A N 1
ATOM 622 C CA . LEU A 1 80 ? -0.782 2.401 1.744 1.00 98.31 80 LEU A CA 1
ATOM 623 C C . LEU A 1 80 ? -0.721 3.033 0.359 1.00 98.31 80 LEU A C 1
ATOM 625 O O . LEU A 1 80 ? -1.558 2.735 -0.494 1.00 98.31 80 LEU A O 1
ATOM 629 N N . GLY A 1 81 ? 0.281 3.879 0.142 1.00 97.81 81 GLY A N 1
ATOM 630 C CA . GLY A 1 81 ? 0.546 4.524 -1.136 1.00 97.81 81 GLY A CA 1
ATOM 631 C C . GLY A 1 81 ? 1.954 4.216 -1.625 1.00 97.81 81 GLY A C 1
ATOM 632 O O . GLY A 1 81 ? 2.913 4.329 -0.862 1.00 97.81 81 GLY A O 1
ATOM 633 N N . TRP A 1 82 ? 2.110 3.865 -2.900 1.00 98.00 82 TRP A N 1
ATOM 634 C CA . TRP A 1 82 ? 3.437 3.733 -3.502 1.00 98.00 82 TRP A CA 1
ATOM 635 C C . TRP A 1 82 ? 3.467 4.110 -4.978 1.00 98.00 82 TRP A C 1
ATOM 637 O O . TRP A 1 82 ? 2.467 4.035 -5.695 1.00 98.00 82 TRP A O 1
ATOM 647 N N . TYR A 1 83 ? 4.656 4.492 -5.436 1.00 97.00 83 TYR A N 1
ATOM 648 C CA . TYR A 1 83 ? 4.895 4.852 -6.826 1.00 97.00 83 TYR A CA 1
ATOM 649 C C . TYR A 1 83 ? 4.714 3.659 -7.778 1.00 97.00 83 TYR A C 1
ATOM 651 O O . TYR A 1 83 ? 5.347 2.607 -7.620 1.00 97.00 83 TYR A O 1
ATOM 659 N N . PHE A 1 84 ? 3.888 3.853 -8.806 1.00 95.56 84 PHE A N 1
ATOM 660 C CA . PHE A 1 84 ? 3.657 2.904 -9.895 1.00 95.56 84 PHE A CA 1
ATOM 661 C C . PHE A 1 84 ? 4.452 3.358 -11.123 1.00 95.56 84 PHE A C 1
ATOM 663 O O . PHE A 1 84 ? 4.134 4.376 -11.727 1.00 95.56 84 PHE A O 1
ATOM 670 N N . ALA A 1 85 ? 5.528 2.651 -11.459 1.00 93.25 85 ALA A N 1
ATOM 671 C CA . ALA A 1 85 ? 6.507 3.159 -12.415 1.00 93.25 85 ALA A CA 1
ATOM 672 C C . ALA A 1 85 ? 5.948 3.381 -13.830 1.00 93.25 85 ALA A C 1
ATOM 674 O O . ALA A 1 85 ? 5.177 2.580 -14.367 1.00 93.25 85 ALA A O 1
ATOM 675 N N . ASN A 1 86 ? 6.391 4.475 -14.447 1.00 90.94 86 ASN A N 1
ATOM 676 C CA . ASN A 1 86 ? 6.127 4.799 -15.837 1.00 90.94 86 ASN A CA 1
ATOM 677 C C . ASN A 1 86 ? 6.935 3.855 -16.750 1.00 90.94 86 ASN A C 1
ATOM 679 O O . ASN A 1 86 ? 8.102 3.561 -16.470 1.00 90.94 86 ASN A O 1
ATOM 683 N N . PRO A 1 87 ? 6.373 3.404 -17.885 1.00 89.38 87 PRO A N 1
ATOM 684 C CA . PRO A 1 87 ? 7.135 2.671 -18.891 1.00 89.38 87 PRO A CA 1
ATOM 685 C C . PRO A 1 87 ? 8.448 3.344 -19.343 1.00 89.38 87 PRO A C 1
ATOM 687 O O . PRO A 1 87 ? 9.381 2.639 -19.738 1.00 89.38 87 PRO A O 1
ATOM 690 N N . THR A 1 88 ? 8.556 4.676 -19.281 1.00 90.62 88 THR A N 1
ATOM 691 C CA . THR A 1 88 ? 9.763 5.438 -19.658 1.00 90.62 88 THR A CA 1
ATOM 692 C C . THR A 1 88 ? 10.741 5.687 -18.509 1.00 90.62 88 THR A C 1
ATOM 694 O O . THR A 1 88 ? 11.786 6.287 -18.745 1.00 90.62 88 THR A O 1
ATOM 697 N N . ASP A 1 89 ? 10.425 5.248 -17.288 1.00 91.44 89 ASP A N 1
ATOM 698 C CA . ASP A 1 89 ? 11.320 5.403 -16.138 1.00 91.44 89 ASP A CA 1
ATOM 699 C C . ASP A 1 89 ? 12.630 4.632 -16.329 1.00 91.44 89 ASP A C 1
ATOM 701 O O . ASP A 1 89 ? 12.699 3.634 -17.066 1.00 91.44 89 ASP A O 1
ATOM 705 N N . SER A 1 90 ? 13.664 5.073 -15.612 1.00 91.56 90 SER A N 1
ATOM 706 C CA . SER A 1 90 ? 14.934 4.357 -15.541 1.00 91.56 90 SER A CA 1
ATOM 707 C C . SER A 1 90 ? 14.764 2.975 -14.904 1.00 91.56 90 SER A C 1
ATOM 709 O O . SER A 1 90 ? 13.859 2.740 -14.099 1.00 91.56 90 SER A O 1
ATOM 711 N N . ASP A 1 91 ? 15.681 2.054 -15.203 1.00 91.81 91 ASP A N 1
ATOM 712 C CA . ASP A 1 91 ? 15.653 0.705 -14.623 1.00 91.81 91 ASP A CA 1
ATOM 713 C C . ASP A 1 91 ? 15.665 0.736 -13.089 1.00 91.81 91 ASP A C 1
ATOM 715 O O . ASP A 1 91 ? 14.960 -0.035 -12.443 1.00 91.81 91 ASP A O 1
ATOM 719 N N . LYS A 1 92 ? 16.391 1.696 -12.503 1.00 92.44 92 LYS A N 1
ATOM 720 C CA . LYS A 1 92 ? 16.456 1.894 -11.052 1.00 92.44 92 LYS A CA 1
ATOM 721 C C . LYS A 1 92 ? 15.106 2.307 -10.458 1.00 92.44 92 LYS A C 1
ATOM 723 O O . LYS A 1 92 ? 14.728 1.828 -9.392 1.00 92.44 92 LYS A O 1
ATOM 728 N N . GLU A 1 93 ? 14.376 3.205 -11.112 1.00 93.19 93 GLU A N 1
ATOM 729 C CA . GLU A 1 93 ? 13.047 3.637 -10.655 1.00 93.19 93 GLU A CA 1
ATOM 730 C C . GLU A 1 93 ? 12.019 2.509 -10.782 1.00 93.19 93 GLU A C 1
ATOM 732 O O . GLU A 1 93 ? 11.217 2.293 -9.868 1.00 93.19 93 GLU A O 1
ATOM 737 N N . LYS A 1 94 ? 12.096 1.733 -11.869 1.00 93.69 94 LYS A N 1
ATOM 738 C CA . LYS A 1 94 ? 11.263 0.542 -12.077 1.00 93.69 94 LYS A CA 1
ATOM 739 C C . LYS A 1 94 ? 11.530 -0.525 -11.019 1.00 93.69 94 LYS A C 1
ATOM 741 O O . LYS A 1 94 ? 10.579 -1.047 -10.439 1.00 93.69 94 LYS A O 1
ATOM 746 N N . GLU A 1 95 ? 12.799 -0.793 -10.712 1.00 94.06 95 GLU A N 1
ATOM 747 C CA . GLU A 1 95 ? 13.201 -1.721 -9.650 1.00 94.06 95 GLU A CA 1
ATOM 748 C C . GLU A 1 95 ? 12.675 -1.263 -8.280 1.00 94.06 95 GLU A C 1
ATOM 750 O O . GLU A 1 95 ? 12.128 -2.060 -7.514 1.00 94.06 95 GLU A O 1
ATOM 755 N N . LEU A 1 96 ? 12.769 0.034 -7.971 1.00 94.62 96 LEU A N 1
ATOM 756 C CA . LEU A 1 96 ? 12.208 0.588 -6.737 1.00 94.62 96 LEU A CA 1
ATOM 757 C C . LEU A 1 96 ? 10.684 0.427 -6.678 1.00 94.62 96 LEU A C 1
ATOM 759 O O . LEU A 1 96 ? 10.168 -0.026 -5.658 1.00 94.62 96 LEU A O 1
ATOM 763 N N . SER A 1 97 ? 9.966 0.712 -7.768 1.00 95.25 97 SER A N 1
ATOM 764 C CA . SER A 1 97 ? 8.515 0.492 -7.837 1.00 95.25 97 SER A CA 1
ATOM 765 C C . SER A 1 97 ? 8.141 -0.981 -7.624 1.00 95.25 97 SER A C 1
ATOM 767 O O . SER A 1 97 ? 7.214 -1.281 -6.870 1.00 95.25 97 SER A O 1
ATOM 769 N N . GLN A 1 98 ? 8.885 -1.918 -8.222 1.00 96.00 98 GLN A N 1
ATOM 770 C CA . GLN A 1 98 ? 8.695 -3.359 -8.007 1.00 96.00 98 GLN A CA 1
ATOM 771 C C . GLN A 1 98 ? 8.941 -3.758 -6.547 1.00 96.00 98 GLN A C 1
ATOM 773 O O . GLN A 1 98 ? 8.159 -4.521 -5.977 1.00 96.00 98 GLN A O 1
ATOM 778 N N . ASN A 1 99 ? 9.982 -3.215 -5.915 1.00 95.75 99 ASN A N 1
ATOM 779 C CA . ASN A 1 99 ? 10.279 -3.465 -4.506 1.00 95.75 99 ASN A CA 1
ATOM 780 C C . ASN A 1 99 ? 9.179 -2.926 -3.578 1.00 95.75 99 ASN A C 1
ATOM 782 O O . ASN A 1 99 ? 8.790 -3.611 -2.627 1.00 95.75 99 ASN A O 1
ATOM 786 N N . HIS A 1 100 ? 8.633 -1.744 -3.868 1.00 97.12 100 HIS A N 1
ATOM 787 C CA . HIS A 1 100 ? 7.510 -1.174 -3.119 1.00 97.12 100 HIS A CA 1
ATOM 788 C C . HIS A 1 100 ? 6.241 -2.007 -3.285 1.00 97.12 100 HIS A C 1
ATOM 790 O O . HIS A 1 100 ? 5.587 -2.332 -2.292 1.00 97.12 100 HIS A O 1
ATOM 796 N N . ALA A 1 101 ? 5.936 -2.434 -4.512 1.00 97.25 101 ALA A N 1
ATOM 797 C CA . ALA A 1 101 ? 4.819 -3.329 -4.796 1.00 97.25 101 ALA A CA 1
ATOM 798 C C . ALA A 1 101 ? 4.964 -4.669 -4.057 1.00 97.25 101 ALA A C 1
ATOM 800 O O . ALA A 1 101 ? 3.999 -5.154 -3.469 1.00 97.25 101 ALA A O 1
ATOM 801 N N . LYS A 1 102 ? 6.176 -5.234 -4.000 1.00 96.75 102 LYS A N 1
ATOM 802 C CA . LYS A 1 102 ? 6.454 -6.471 -3.260 1.00 96.75 102 LYS A CA 1
ATOM 803 C C . LYS A 1 102 ? 6.255 -6.307 -1.751 1.00 96.75 102 LYS A C 1
ATOM 805 O O . LYS A 1 102 ? 5.641 -7.168 -1.128 1.00 96.75 102 LYS A O 1
ATOM 810 N N . LYS A 1 103 ? 6.723 -5.206 -1.153 1.00 96.88 103 LYS A N 1
ATOM 811 C CA . LYS A 1 103 ? 6.469 -4.903 0.271 1.00 96.88 103 LYS A CA 1
ATOM 812 C C . LYS A 1 103 ? 4.974 -4.733 0.551 1.00 96.88 103 LYS A C 1
ATOM 814 O O . LYS A 1 103 ? 4.469 -5.264 1.535 1.00 96.88 103 LYS A O 1
ATOM 819 N N . SER A 1 104 ? 4.269 -4.057 -0.352 1.00 97.69 104 SER A N 1
ATOM 820 C CA . SER A 1 104 ? 2.821 -3.843 -0.274 1.00 97.69 104 SER A CA 1
ATOM 821 C C . SER A 1 104 ? 2.040 -5.153 -0.381 1.00 97.69 104 SER A C 1
ATOM 823 O O . SER A 1 104 ? 1.119 -5.392 0.395 1.00 97.69 104 SER A O 1
ATOM 825 N N . TYR A 1 105 ? 2.464 -6.047 -1.277 1.00 97.88 105 TYR A N 1
ATOM 826 C CA . TYR A 1 105 ? 1.954 -7.412 -1.390 1.00 97.88 105 TYR A CA 1
ATOM 827 C C . TYR A 1 105 ? 2.167 -8.208 -0.097 1.00 97.88 105 TYR A C 1
ATOM 829 O O . TYR A 1 105 ? 1.238 -8.860 0.382 1.00 97.88 105 TYR A O 1
ATOM 837 N N . THR A 1 106 ? 3.364 -8.133 0.497 1.00 97.06 106 THR A N 1
ATOM 838 C CA . THR A 1 106 ? 3.655 -8.778 1.784 1.00 97.06 106 THR A CA 1
ATOM 839 C C . THR A 1 106 ? 2.715 -8.271 2.871 1.00 97.06 106 THR A C 1
ATOM 841 O O . THR A 1 106 ? 2.063 -9.095 3.509 1.00 97.06 106 THR A O 1
ATOM 844 N N . LEU A 1 107 ? 2.570 -6.950 3.033 1.00 97.69 107 LEU A N 1
ATOM 845 C CA . LEU A 1 107 ? 1.661 -6.390 4.035 1.00 97.69 107 LEU A CA 1
ATOM 846 C C . LEU A 1 107 ? 0.213 -6.831 3.798 1.00 97.69 107 LEU A C 1
ATOM 848 O O . LEU A 1 107 ? -0.464 -7.255 4.732 1.00 97.69 107 LEU A O 1
ATOM 852 N N . ALA A 1 108 ? -0.262 -6.774 2.553 1.00 97.81 108 ALA A N 1
ATOM 853 C CA . ALA A 1 108 ? -1.616 -7.199 2.225 1.00 97.81 108 ALA A CA 1
ATOM 854 C C . ALA A 1 108 ? -1.850 -8.665 2.619 1.00 97.81 108 ALA A C 1
ATOM 856 O O . ALA A 1 108 ? -2.897 -8.986 3.177 1.00 97.81 108 ALA A O 1
ATOM 857 N N . ARG A 1 109 ? -0.856 -9.543 2.424 1.00 97.56 109 ARG A N 1
ATOM 858 C CA . ARG A 1 109 ? -0.935 -10.929 2.905 1.00 97.56 109 ARG A CA 1
ATOM 859 C C . ARG A 1 109 ? -0.903 -11.058 4.421 1.00 97.56 109 ARG A C 1
ATOM 861 O O . ARG A 1 109 ? -1.573 -11.934 4.958 1.00 97.56 109 ARG A O 1
ATOM 868 N N . GLN A 1 110 ? -0.152 -10.212 5.119 1.00 97.12 110 GLN A N 1
ATOM 869 C CA . GLN A 1 110 ? -0.139 -10.211 6.583 1.00 97.12 110 GLN A CA 1
ATOM 870 C C . GLN A 1 110 ? -1.498 -9.800 7.164 1.00 97.12 110 GLN A C 1
ATOM 872 O O . GLN A 1 110 ? -1.912 -10.372 8.167 1.00 97.12 110 GLN A O 1
ATOM 877 N N . LEU A 1 111 ? -2.197 -8.856 6.527 1.00 96.94 111 LEU A N 1
ATOM 878 C CA . LEU A 1 111 ? -3.479 -8.325 7.006 1.00 96.94 111 LEU A CA 1
ATOM 879 C C . LEU A 1 111 ? -4.704 -9.136 6.551 1.00 96.94 111 LEU A C 1
ATOM 881 O O . LEU A 1 111 ? -5.711 -9.162 7.251 1.00 96.94 111 LEU A O 1
ATOM 885 N N . MET A 1 112 ? -4.646 -9.749 5.364 1.00 96.88 112 MET A N 1
ATOM 886 C CA . MET A 1 112 ? -5.811 -10.341 4.682 1.00 96.88 112 MET A CA 1
ATOM 887 C C . MET A 1 112 ? -5.545 -11.759 4.144 1.00 96.88 112 MET A C 1
ATOM 889 O O . MET A 1 112 ? -6.325 -12.291 3.354 1.00 96.88 112 MET A O 1
ATOM 893 N N . GLY A 1 113 ? -4.421 -12.379 4.507 1.00 95.69 113 GLY A N 1
ATOM 894 C CA . GLY A 1 113 ? -4.029 -13.689 3.984 1.00 95.69 113 GLY A CA 1
ATOM 895 C C . GLY A 1 113 ? -3.805 -13.691 2.467 1.00 95.69 113 GLY A C 1
ATOM 896 O O . GLY A 1 113 ? -3.533 -12.664 1.844 1.00 95.69 113 GLY A O 1
ATOM 897 N N . ASP A 1 114 ? -3.928 -14.856 1.835 1.00 95.31 114 ASP A N 1
ATOM 898 C CA . ASP A 1 114 ? -3.676 -14.994 0.393 1.00 95.31 114 ASP A CA 1
ATOM 899 C C . ASP A 1 114 ? -4.623 -14.143 -0.472 1.00 95.31 114 ASP A C 1
ATOM 901 O O . ASP A 1 114 ? -4.235 -13.701 -1.557 1.00 95.31 114 ASP A O 1
ATOM 905 N N . GLU A 1 115 ? -5.818 -13.820 0.033 1.00 96.38 115 GLU A N 1
ATOM 906 C CA . GLU A 1 115 ? -6.738 -12.887 -0.622 1.00 96.38 115 GLU A CA 1
ATOM 907 C C . GLU A 1 115 ? -6.162 -11.469 -0.725 1.00 96.38 115 GLU A C 1
ATOM 909 O O . GLU A 1 115 ? -6.348 -10.808 -1.746 1.00 96.38 115 GLU A O 1
ATOM 914 N N . GLY A 1 116 ? -5.403 -11.016 0.277 1.00 97.19 116 GLY A N 1
ATOM 915 C CA . GLY A 1 116 ? -4.683 -9.743 0.221 1.00 97.19 116 GLY A CA 1
ATOM 916 C C . GLY A 1 116 ? -3.578 -9.732 -0.831 1.00 97.19 116 GLY A C 1
ATOM 917 O O . GLY A 1 116 ? -3.404 -8.752 -1.553 1.00 97.19 116 GLY A O 1
ATOM 918 N N . GLY A 1 117 ? -2.863 -10.848 -0.983 1.00 96.88 117 GLY A N 1
ATOM 919 C CA . GLY A 1 117 ? -1.893 -11.003 -2.068 1.00 96.88 117 GLY A CA 1
ATOM 920 C C . GLY A 1 117 ? -2.569 -10.932 -3.439 1.00 96.88 117 GLY A C 1
ATOM 921 O O . GLY A 1 117 ? -2.105 -10.221 -4.333 1.00 96.88 117 GLY A O 1
ATOM 922 N N . LYS A 1 118 ? -3.709 -11.617 -3.591 1.00 96.81 118 LYS A N 1
ATOM 923 C CA . LYS A 1 118 ? -4.517 -11.554 -4.812 1.00 96.81 118 LYS A CA 1
ATOM 924 C C . LYS A 1 118 ? -5.028 -10.137 -5.093 1.00 96.81 118 LYS A C 1
ATOM 926 O O . LYS A 1 118 ? -4.939 -9.701 -6.233 1.00 96.81 118 LYS A O 1
ATOM 931 N N . LEU A 1 119 ? -5.491 -9.409 -4.075 1.00 98.06 119 LEU A N 1
ATOM 932 C CA . LEU A 1 119 ? -5.915 -8.010 -4.189 1.00 98.06 119 LEU A CA 1
ATOM 933 C C . LEU A 1 119 ? -4.812 -7.134 -4.802 1.00 98.06 119 LEU A C 1
ATOM 935 O O . LEU A 1 119 ? -5.073 -6.392 -5.747 1.00 98.06 119 LEU A O 1
ATOM 939 N N . VAL A 1 120 ? -3.577 -7.249 -4.298 1.00 97.81 120 VAL A N 1
ATOM 940 C CA . VAL A 1 120 ? -2.438 -6.472 -4.815 1.00 97.81 120 VAL A CA 1
ATOM 941 C C . VAL A 1 120 ? -2.072 -6.889 -6.244 1.00 97.81 120 VAL A C 1
ATOM 943 O O . VAL A 1 120 ? -1.765 -6.045 -7.084 1.00 97.81 120 VAL A O 1
ATOM 946 N N . ALA A 1 121 ? -2.144 -8.181 -6.563 1.00 96.62 121 ALA A N 1
ATOM 947 C CA . ALA A 1 121 ? -1.942 -8.647 -7.933 1.00 96.62 121 ALA A CA 1
ATOM 948 C C . ALA A 1 121 ? -3.008 -8.098 -8.895 1.00 96.62 121 ALA A C 1
ATOM 950 O O . ALA A 1 121 ? -2.681 -7.642 -9.990 1.00 96.62 121 ALA A O 1
ATOM 951 N N . ASP A 1 122 ? -4.273 -8.109 -8.485 1.00 96.69 122 ASP A N 1
ATOM 952 C CA . ASP A 1 122 ? -5.394 -7.622 -9.283 1.00 96.69 122 ASP A CA 1
ATOM 953 C C . ASP A 1 122 ? -5.263 -6.101 -9.541 1.00 96.69 122 ASP A C 1
ATOM 955 O O . ASP A 1 122 ? -5.399 -5.663 -10.687 1.00 96.69 122 ASP A O 1
ATOM 959 N N . MET A 1 123 ? -4.893 -5.295 -8.532 1.00 96.44 123 MET A N 1
ATOM 960 C CA . MET A 1 123 ? -4.693 -3.844 -8.717 1.00 96.44 123 MET A CA 1
ATOM 961 C C . MET A 1 123 ? -3.494 -3.497 -9.608 1.00 96.44 123 MET A C 1
ATOM 963 O O . MET A 1 123 ? -3.591 -2.573 -10.412 1.00 96.44 123 MET A O 1
ATOM 967 N N . LEU A 1 124 ? -2.388 -4.248 -9.525 1.00 95.44 124 LEU A N 1
ATOM 968 C CA . LEU A 1 124 ? -1.227 -4.059 -10.408 1.00 95.44 124 LEU A CA 1
ATOM 969 C C . LEU A 1 124 ? -1.554 -4.400 -11.870 1.00 95.44 124 LEU A C 1
ATOM 971 O O . LEU A 1 124 ? -0.930 -3.859 -12.779 1.00 95.44 124 LEU A O 1
ATOM 975 N N . ASN A 1 125 ? -2.561 -5.248 -12.099 1.00 93.69 125 ASN A N 1
ATOM 976 C CA . ASN A 1 125 ? -3.116 -5.542 -13.423 1.00 93.69 125 ASN A CA 1
ATOM 977 C C . ASN A 1 125 ? -4.210 -4.544 -13.858 1.00 93.69 125 ASN A C 1
ATOM 979 O O . ASN A 1 125 ? -4.927 -4.795 -14.826 1.00 93.69 125 ASN A O 1
ATOM 983 N N . GLY A 1 126 ? -4.352 -3.417 -13.153 1.00 93.38 126 GLY A N 1
ATOM 984 C CA . GLY A 1 126 ? -5.267 -2.330 -13.504 1.00 93.38 126 GLY A CA 1
ATOM 985 C C . GLY A 1 126 ? -6.699 -2.505 -12.998 1.00 93.38 126 GLY A C 1
ATOM 986 O O . GLY A 1 126 ? -7.572 -1.723 -13.372 1.00 93.38 126 GLY A O 1
ATOM 987 N N . GLN A 1 127 ? -6.980 -3.504 -12.153 1.00 96.81 127 GLN A N 1
ATOM 988 C CA . GLN A 1 127 ? -8.308 -3.624 -11.553 1.00 96.81 127 GLN A CA 1
ATOM 989 C C . GLN A 1 127 ? -8.513 -2.577 -10.454 1.00 96.81 127 GLN A C 1
ATOM 991 O O . GLN A 1 127 ? -7.645 -2.336 -9.617 1.00 96.81 127 GLN A O 1
ATOM 996 N N . ILE A 1 128 ? -9.707 -1.986 -10.434 1.00 97.69 128 ILE A N 1
ATOM 997 C CA . ILE A 1 128 ? -10.143 -1.078 -9.374 1.00 97.69 128 ILE A CA 1
ATOM 998 C C . ILE A 1 128 ? -11.109 -1.835 -8.472 1.00 97.69 128 ILE A C 1
ATOM 1000 O O . ILE A 1 128 ? -12.153 -2.310 -8.921 1.00 97.69 128 ILE A O 1
ATOM 1004 N N . ILE A 1 129 ? -10.781 -1.910 -7.188 1.00 97.69 129 ILE A N 1
ATOM 1005 C CA . ILE A 1 129 ? -11.568 -2.622 -6.182 1.00 97.69 129 ILE A CA 1
ATOM 1006 C C . ILE A 1 129 ? -12.069 -1.590 -5.181 1.00 97.69 129 ILE A C 1
ATOM 1008 O O . ILE A 1 129 ? -11.296 -0.768 -4.698 1.00 97.69 129 ILE A O 1
ATOM 1012 N N . LYS A 1 130 ? -13.374 -1.586 -4.909 1.00 97.06 130 LYS A N 1
ATOM 1013 C CA . LYS A 1 130 ? -14.026 -0.603 -4.037 1.00 97.06 130 LYS A CA 1
ATOM 1014 C C . LYS A 1 130 ? -15.046 -1.281 -3.139 1.00 97.06 130 LYS A C 1
ATOM 1016 O O . LYS A 1 130 ? -15.752 -2.170 -3.610 1.00 97.06 130 LYS A O 1
ATOM 1021 N N . ASN A 1 131 ? -15.154 -0.817 -1.895 1.00 95.88 131 ASN A N 1
ATOM 1022 C CA . ASN A 1 131 ? -16.165 -1.244 -0.922 1.00 95.88 131 ASN A CA 1
ATOM 1023 C C . ASN A 1 131 ? -16.313 -2.773 -0.818 1.00 95.88 131 ASN A C 1
ATOM 1025 O O . ASN A 1 131 ? -17.415 -3.311 -0.937 1.00 95.88 131 ASN A O 1
ATOM 1029 N N . LYS A 1 132 ? -15.196 -3.481 -0.634 1.00 96.31 132 LYS A N 1
ATOM 1030 C CA . LYS A 1 132 ? -15.158 -4.948 -0.630 1.00 96.31 132 LYS A CA 1
ATOM 1031 C C . LYS A 1 132 ? -14.488 -5.471 0.634 1.00 96.31 132 LYS A C 1
ATOM 1033 O O . LYS A 1 132 ? -13.483 -4.924 1.068 1.00 96.31 132 LYS A O 1
ATOM 1038 N N . VAL A 1 133 ? -15.014 -6.556 1.194 1.00 96.75 133 VAL A N 1
ATOM 1039 C CA . VAL A 1 133 ? -14.320 -7.306 2.249 1.00 96.75 133 VAL A CA 1
ATOM 1040 C C . VAL A 1 133 ? -13.358 -8.301 1.603 1.00 96.75 133 VAL A C 1
ATOM 1042 O O . VAL A 1 133 ? -13.753 -9.044 0.703 1.00 96.75 133 VAL A O 1
ATOM 1045 N N . VAL A 1 134 ? -12.101 -8.289 2.039 1.00 96.50 134 VAL A N 1
ATOM 1046 C CA . VAL A 1 134 ? -11.020 -9.154 1.545 1.00 96.50 134 VAL A CA 1
ATOM 1047 C C . VAL A 1 134 ? -10.260 -9.677 2.754 1.00 96.50 134 VAL A C 1
ATOM 1049 O O . VAL A 1 134 ? -9.766 -8.882 3.549 1.00 96.50 134 VAL A O 1
ATOM 1052 N N . GLY A 1 135 ? -10.215 -10.998 2.939 1.00 93.69 135 GLY A N 1
ATOM 1053 C CA . GLY A 1 135 ? -9.548 -11.610 4.093 1.00 93.69 135 GLY A CA 1
ATOM 1054 C C . GLY A 1 135 ? -9.990 -11.050 5.452 1.00 93.69 135 GLY A C 1
ATOM 1055 O O . GLY A 1 135 ? -9.165 -10.885 6.343 1.00 93.69 135 GLY A O 1
ATOM 1056 N N . GLY A 1 136 ? -11.269 -10.681 5.588 1.00 92.62 136 GLY A N 1
ATOM 1057 C CA . GLY A 1 136 ? -11.834 -10.083 6.805 1.00 92.62 136 GLY A CA 1
ATOM 1058 C C . GLY A 1 136 ? -11.620 -8.572 6.967 1.00 92.62 136 GLY A C 1
ATOM 1059 O O . GLY A 1 136 ? -12.238 -7.973 7.840 1.00 92.62 136 GLY A O 1
ATOM 1060 N N . GLN A 1 137 ? -10.820 -7.921 6.118 1.00 95.50 137 GLN A N 1
ATOM 1061 C CA . GLN A 1 137 ? -10.630 -6.467 6.150 1.00 95.50 137 GLN A CA 1
ATOM 1062 C C . GLN A 1 137 ? -11.562 -5.769 5.159 1.00 95.50 137 GLN A C 1
ATOM 1064 O O . GLN A 1 137 ? -11.739 -6.223 4.026 1.00 95.50 137 GLN A O 1
ATOM 1069 N N . LYS A 1 138 ? -12.136 -4.627 5.553 1.00 96.88 138 LYS A N 1
ATOM 1070 C CA . LYS A 1 138 ? -12.937 -3.796 4.648 1.00 96.88 138 LYS A CA 1
ATOM 1071 C C . LYS A 1 138 ? -12.020 -2.887 3.827 1.00 96.88 138 LYS A C 1
ATOM 1073 O O . LYS A 1 138 ? -11.478 -1.912 4.339 1.00 96.88 138 LYS A O 1
ATOM 1078 N N . VAL A 1 139 ? -11.886 -3.186 2.541 1.00 97.81 139 VAL A N 1
ATOM 1079 C CA . VAL A 1 139 ? -11.165 -2.372 1.557 1.00 97.81 139 VAL A CA 1
ATOM 1080 C C . VAL A 1 139 ? -12.124 -1.344 0.961 1.00 97.81 139 VAL A C 1
ATOM 1082 O O . VAL A 1 139 ? -13.077 -1.699 0.262 1.00 97.81 139 VAL A O 1
ATOM 1085 N N . GLU A 1 140 ? -11.873 -0.062 1.217 1.00 97.50 140 GLU A N 1
ATOM 1086 C CA . GLU A 1 140 ? -12.659 1.041 0.641 1.00 97.50 140 GLU A CA 1
ATOM 1087 C C . GLU A 1 140 ? -12.265 1.286 -0.817 1.00 97.50 140 GLU A C 1
ATOM 1089 O O . GLU A 1 140 ? -13.123 1.466 -1.683 1.00 97.50 140 GLU A O 1
ATOM 1094 N N . LEU A 1 141 ? -10.959 1.245 -1.097 1.00 98.00 141 LEU A N 1
ATOM 1095 C CA . LEU A 1 141 ? -10.388 1.455 -2.420 1.00 98.00 141 LEU A CA 1
ATOM 1096 C C . LEU A 1 141 ? -9.041 0.738 -2.543 1.00 98.00 141 LEU A C 1
ATOM 1098 O O . LEU A 1 141 ? -8.175 0.898 -1.690 1.00 98.00 141 LEU A O 1
ATOM 1102 N N . ALA A 1 142 ? -8.835 0.016 -3.637 1.00 98.38 142 ALA A N 1
ATOM 1103 C CA . ALA A 1 142 ? -7.531 -0.464 -4.070 1.00 98.38 142 ALA A CA 1
ATOM 1104 C C . ALA A 1 142 ? -7.400 -0.284 -5.585 1.00 98.38 142 ALA A C 1
ATOM 1106 O O . ALA A 1 142 ? -8.273 -0.736 -6.333 1.00 98.38 142 ALA A O 1
ATOM 1107 N N . LYS A 1 143 ? -6.351 0.408 -6.039 1.00 97.88 143 LYS A N 1
ATOM 1108 C CA . LYS A 1 143 ? -6.088 0.636 -7.470 1.00 97.88 143 LYS A CA 1
ATOM 1109 C C . LYS A 1 143 ? -4.657 1.092 -7.745 1.00 97.88 143 LYS A C 1
ATOM 1111 O O . LYS A 1 143 ? -4.043 1.714 -6.882 1.00 97.88 143 LYS A O 1
ATOM 1116 N N . CYS A 1 144 ? -4.182 0.846 -8.963 1.00 96.88 144 CYS A N 1
ATOM 1117 C CA . CYS A 1 144 ? -2.969 1.441 -9.518 1.00 96.88 144 CYS A CA 1
ATOM 1118 C C . CYS A 1 144 ? -3.307 2.212 -10.797 1.00 96.88 144 CYS A C 1
ATOM 1120 O O . CYS A 1 144 ? -3.688 1.610 -11.796 1.00 96.88 144 CYS A O 1
ATOM 1122 N N . GLU A 1 145 ? -3.187 3.538 -10.767 1.00 93.38 145 GLU A N 1
ATOM 1123 C CA . GLU A 1 145 ? -3.441 4.426 -11.905 1.00 93.38 145 GLU A CA 1
ATOM 1124 C C . GLU A 1 145 ? -2.559 5.677 -11.806 1.00 93.38 145 GLU A C 1
ATOM 1126 O O . GLU A 1 145 ? -2.210 6.111 -10.711 1.00 93.38 145 GLU A O 1
ATOM 1131 N N . PHE A 1 146 ? -2.227 6.296 -12.944 1.00 89.06 146 PHE A N 1
ATOM 1132 C CA . PHE A 1 146 ? -1.520 7.589 -12.987 1.00 89.06 146 PHE A CA 1
ATOM 1133 C C . PHE A 1 146 ? -0.248 7.639 -12.122 1.00 89.06 146 PHE A C 1
ATOM 1135 O O . PHE A 1 146 ? -0.029 8.577 -11.358 1.00 89.06 146 PHE A O 1
ATOM 1142 N N . TYR A 1 147 ? 0.584 6.606 -12.239 1.00 92.62 147 TYR A N 1
ATOM 1143 C CA . TYR A 1 147 ? 1.843 6.457 -11.501 1.00 92.62 147 TYR A CA 1
ATOM 1144 C C . TYR A 1 147 ? 1.700 6.345 -9.972 1.00 92.62 147 TYR A C 1
ATOM 1146 O O . TYR A 1 147 ? 2.656 6.527 -9.215 1.00 92.62 147 TYR A O 1
ATOM 1154 N N . SER A 1 148 ? 0.501 5.996 -9.505 1.00 95.38 148 SER A N 1
ATOM 1155 C CA . SER A 1 148 ? 0.176 5.821 -8.097 1.00 95.38 148 SER A CA 1
ATOM 1156 C C . SER A 1 148 ? -0.592 4.529 -7.865 1.00 95.38 148 SER A C 1
ATOM 1158 O O . SER A 1 148 ? -1.590 4.255 -8.528 1.00 95.38 148 SER A O 1
ATOM 1160 N N . CYS A 1 149 ? -0.137 3.747 -6.896 1.00 98.00 149 CYS A N 1
ATOM 1161 C CA . CYS A 1 149 ? -0.908 2.668 -6.311 1.00 98.00 149 CYS A CA 1
ATOM 1162 C C . CYS A 1 149 ? -1.374 3.083 -4.920 1.00 98.00 149 CYS A C 1
ATOM 1164 O O . CYS A 1 149 ? -0.588 3.600 -4.126 1.00 98.00 149 CYS A O 1
ATOM 1166 N N . MET A 1 150 ? -2.642 2.820 -4.622 1.00 97.75 150 MET A N 1
ATOM 1167 C CA . MET A 1 150 ? -3.248 3.117 -3.332 1.00 97.75 150 MET A CA 1
ATOM 1168 C C . MET A 1 150 ? -4.108 1.950 -2.855 1.00 97.75 150 MET A C 1
ATOM 1170 O O . MET A 1 150 ? -4.876 1.388 -3.639 1.00 97.75 150 MET A O 1
ATOM 1174 N N . LEU A 1 151 ? -3.984 1.608 -1.576 1.00 98.56 151 LEU A N 1
ATOM 1175 C CA . LEU A 1 151 ? -4.801 0.629 -0.865 1.00 98.56 151 LEU A CA 1
ATOM 1176 C C . LEU A 1 151 ? -5.308 1.264 0.432 1.00 98.56 151 LEU A C 1
ATOM 1178 O O . LEU A 1 151 ? -4.510 1.666 1.270 1.00 98.56 151 LEU A O 1
ATOM 1182 N N . ILE A 1 152 ? -6.627 1.328 0.589 1.00 98.19 152 ILE A N 1
ATOM 1183 C CA . ILE A 1 152 ? -7.318 1.973 1.708 1.00 98.19 152 ILE A CA 1
ATOM 1184 C C . ILE A 1 152 ? -8.122 0.920 2.460 1.00 98.19 152 ILE A C 1
ATOM 1186 O O . ILE A 1 152 ? -9.066 0.339 1.912 1.00 98.19 152 ILE A O 1
ATOM 1190 N N . ILE A 1 153 ? -7.763 0.700 3.721 1.00 97.94 153 ILE A N 1
ATOM 1191 C CA . ILE A 1 153 ? -8.421 -0.246 4.621 1.00 97.94 153 ILE A CA 1
ATOM 1192 C C . ILE A 1 153 ? -9.166 0.538 5.697 1.00 97.94 153 ILE A C 1
ATOM 1194 O O . ILE A 1 153 ? -8.595 1.405 6.355 1.00 97.94 153 ILE A O 1
ATOM 1198 N N . ASN A 1 154 ? -10.440 0.219 5.893 1.00 96.06 154 ASN A N 1
ATOM 1199 C CA . ASN A 1 154 ? -11.255 0.756 6.973 1.00 96.06 154 ASN A CA 1
ATOM 1200 C C . ASN A 1 154 ? -11.060 -0.084 8.243 1.00 96.06 154 ASN A C 1
ATOM 1202 O O . ASN A 1 154 ? -11.481 -1.241 8.297 1.00 96.06 154 ASN A O 1
ATOM 1206 N N . LYS A 1 155 ? -10.451 0.519 9.268 1.00 91.69 155 LYS A N 1
ATOM 1207 C CA . LYS A 1 155 ? -10.194 -0.110 10.573 1.00 91.69 155 LYS A CA 1
ATOM 1208 C C . LYS A 1 155 ? -11.460 -0.252 11.412 1.00 91.69 155 LYS A C 1
ATOM 1210 O O . LYS A 1 155 ? -11.601 -1.202 12.174 1.00 91.69 155 LYS A O 1
ATOM 1215 N N . SER A 1 156 ? -12.415 0.665 11.257 1.00 72.81 156 SER A N 1
ATOM 1216 C CA . SER A 1 156 ? -13.637 0.711 12.069 1.00 72.81 156 SER A CA 1
ATOM 1217 C C . SER A 1 156 ? -14.539 -0.512 11.871 1.00 72.81 156 SER A C 1
ATOM 1219 O O . SER A 1 156 ? -15.278 -0.872 12.780 1.00 72.81 156 SER A O 1
ATOM 1221 N N . ALA A 1 157 ? -14.460 -1.182 10.717 1.00 60.94 157 ALA A N 1
ATOM 1222 C CA . ALA A 1 157 ? -15.172 -2.439 10.476 1.00 60.94 157 ALA A CA 1
ATOM 1223 C C . ALA A 1 157 ? -14.579 -3.634 11.253 1.00 60.94 157 ALA A C 1
ATOM 1225 O O . ALA A 1 157 ? -15.304 -4.574 11.556 1.00 60.94 157 ALA A O 1
ATOM 1226 N N . ALA A 1 158 ? -13.292 -3.592 11.617 1.00 54.34 158 ALA A N 1
ATOM 1227 C CA . ALA A 1 158 ? -12.668 -4.608 12.468 1.00 54.34 158 ALA A CA 1
ATOM 1228 C C . ALA A 1 158 ? -13.017 -4.421 13.960 1.00 54.34 158 ALA A C 1
ATOM 1230 O O . ALA A 1 158 ? -12.910 -5.357 14.748 1.00 54.34 158 ALA A O 1
ATOM 1231 N N . GLN A 1 159 ? -13.467 -3.224 14.356 1.00 46.66 159 GLN A N 1
ATOM 1232 C CA . GLN A 1 159 ? -13.840 -2.913 15.741 1.00 46.66 159 GLN A CA 1
ATOM 1233 C C . GLN A 1 159 ? -15.282 -3.311 16.100 1.00 46.66 159 GLN A C 1
ATOM 1235 O O . GLN A 1 159 ? -15.624 -3.357 17.281 1.00 46.66 159 GLN A O 1
ATOM 1240 N N . THR A 1 160 ? -16.135 -3.621 15.118 1.00 39.94 160 THR A N 1
ATOM 1241 C CA . THR A 1 160 ? -17.535 -4.018 15.360 1.00 39.94 160 THR A CA 1
ATOM 1242 C C . THR A 1 160 ? -17.726 -5.479 15.768 1.00 39.94 160 THR A C 1
ATOM 1244 O O . THR A 1 160 ? -18.791 -5.804 16.280 1.00 39.94 160 THR A O 1
ATOM 1247 N N . ASP A 1 161 ? -16.707 -6.331 15.630 1.00 41.53 161 ASP A N 1
ATOM 1248 C CA . ASP A 1 161 ? -16.783 -7.752 16.014 1.00 41.53 161 ASP A CA 1
ATOM 1249 C C . ASP A 1 161 ? -16.430 -8.016 17.494 1.00 41.53 161 ASP A C 1
ATOM 1251 O O . ASP A 1 161 ? -16.473 -9.155 17.951 1.00 41.53 161 ASP A O 1
ATOM 1255 N N . ASN A 1 162 ? -16.112 -6.968 18.267 1.00 35.09 162 ASN A N 1
ATOM 1256 C CA . ASN A 1 162 ? -15.734 -7.056 19.685 1.00 35.09 162 ASN A CA 1
ATOM 1257 C C . ASN A 1 162 ? -16.735 -6.372 20.641 1.00 35.09 162 ASN A C 1
ATOM 1259 O O . ASN A 1 162 ? -16.340 -5.941 21.729 1.00 35.09 162 ASN A O 1
ATOM 1263 N N . LYS A 1 163 ? -18.016 -6.251 20.268 1.00 32.69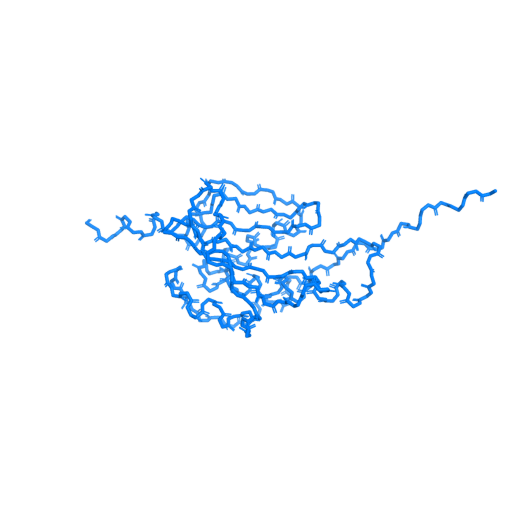 163 LYS A N 1
ATOM 1264 C CA . LYS A 1 163 ? -19.044 -5.674 21.148 1.00 32.69 163 LYS A CA 1
ATOM 1265 C C . LYS A 1 163 ? -20.225 -6.601 21.398 1.00 32.69 163 LYS A C 1
ATOM 1267 O O . LYS A 1 163 ? -20.730 -7.188 20.421 1.00 32.69 163 LYS A O 1
#